Protein AF-A0A821QBC5-F1 (afdb_monomer)

Solvent-accessible surface area (backbone atoms only — not comparable to full-atom values): 4771 Å² total; per-residue (Å²): 133,86,80,83,71,68,43,81,75,47,60,44,61,86,70,77,62,90,93,58,85,69,48,76,43,57,50,69,84,48,81,42,53,55,76,77,44,96,78,69,72,90,74,95,64,44,56,54,78,80,50,67,59,98,85,41,80,52,88,68,76,51,78,76,73,67,73,113

pLDDT: mean 75.06, std 15.44, range [39.34, 94.0]

Structure (mmCIF, N/CA/C/O backbone):
data_AF-A0A821QBC5-F1
#
_entry.id   AF-A0A821QBC5-F1
#
loop_
_atom_site.group_PDB
_atom_site.id
_atom_site.type_symbol
_atom_site.label_atom_id
_atom_site.label_alt_id
_atom_site.label_comp_id
_atom_site.label_asym_id
_atom_site.label_entity_id
_atom_site.label_seq_id
_atom_site.pdbx_PDB_ins_code
_atom_site.Cartn_x
_atom_site.Cartn_y
_atom_site.Cartn_z
_ato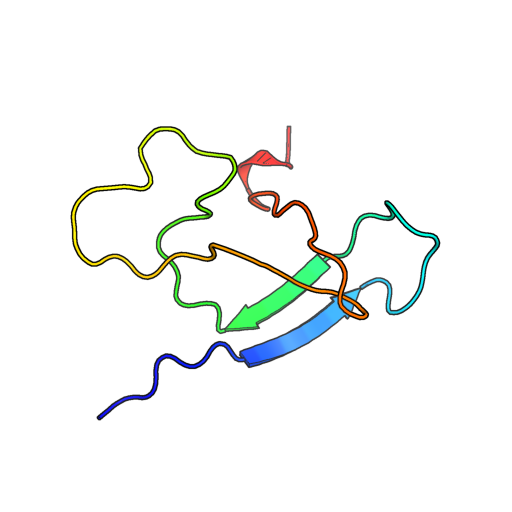m_site.occupancy
_atom_site.B_iso_or_equiv
_atom_site.auth_seq_id
_atom_site.auth_comp_id
_atom_site.auth_asym_id
_atom_site.auth_atom_id
_atom_site.pdbx_PDB_model_num
ATOM 1 N N . MET A 1 1 ? 14.617 -18.121 -9.769 1.00 44.19 1 MET A N 1
ATOM 2 C CA . MET A 1 1 ? 13.739 -16.973 -10.082 1.00 44.19 1 MET A CA 1
ATOM 3 C C . MET A 1 1 ? 13.536 -16.186 -8.799 1.00 44.19 1 MET A C 1
ATOM 5 O O . MET A 1 1 ? 13.138 -16.793 -7.815 1.00 44.19 1 MET A O 1
ATOM 9 N N . LEU A 1 2 ? 13.869 -14.895 -8.764 1.00 54.84 2 LEU A N 1
ATOM 10 C CA . LEU A 1 2 ? 13.569 -14.053 -7.602 1.00 54.84 2 LEU A CA 1
ATOM 11 C C . LEU A 1 2 ? 12.083 -13.698 -7.651 1.00 54.84 2 LEU A C 1
ATOM 13 O O . LEU A 1 2 ? 11.624 -13.109 -8.628 1.00 54.84 2 LEU A O 1
ATOM 17 N N . SER A 1 3 ? 11.331 -14.112 -6.633 1.00 57.41 3 SER A N 1
ATOM 18 C CA . SER A 1 3 ? 9.935 -13.714 -6.507 1.00 57.41 3 SER A CA 1
ATOM 19 C C . SER A 1 3 ? 9.869 -12.220 -6.200 1.00 57.41 3 SER A C 1
ATOM 21 O O . SER A 1 3 ? 10.505 -11.755 -5.257 1.00 57.41 3 SER A O 1
ATOM 23 N N . HIS A 1 4 ? 9.100 -11.474 -6.990 1.00 67.94 4 HIS A N 1
ATOM 24 C CA . HIS A 1 4 ? 8.801 -10.060 -6.748 1.00 67.94 4 HIS A CA 1
ATOM 25 C C . HIS A 1 4 ? 7.481 -9.895 -5.981 1.00 67.94 4 HIS A C 1
ATOM 27 O O . HIS A 1 4 ? 6.828 -8.861 -6.088 1.00 67.94 4 HIS A O 1
ATOM 33 N N . THR A 1 5 ? 7.063 -10.927 -5.234 1.00 78.06 5 THR A N 1
ATOM 34 C CA . THR A 1 5 ? 5.877 -10.859 -4.375 1.00 78.06 5 THR A CA 1
ATOM 35 C C . THR A 1 5 ? 6.047 -9.722 -3.363 1.00 78.06 5 THR A C 1
ATOM 37 O O . THR A 1 5 ? 7.024 -9.742 -2.611 1.00 78.06 5 THR A O 1
ATOM 40 N N . PRO A 1 6 ? 5.119 -8.750 -3.317 1.00 80.44 6 PRO A N 1
ATOM 41 C CA . PRO A 1 6 ? 5.143 -7.703 -2.307 1.00 80.44 6 PRO A CA 1
ATOM 42 C C . PRO A 1 6 ? 5.034 -8.290 -0.899 1.00 80.44 6 PRO A C 1
ATOM 44 O O . PRO A 1 6 ? 4.287 -9.243 -0.676 1.00 80.44 6 PRO A O 1
ATOM 47 N N . ILE A 1 7 ? 5.751 -7.701 0.056 1.00 86.94 7 ILE A N 1
ATOM 48 C CA . ILE A 1 7 ? 5.700 -8.100 1.468 1.00 86.94 7 ILE A CA 1
ATOM 49 C C . ILE A 1 7 ? 5.234 -6.901 2.275 1.00 86.94 7 ILE A C 1
ATOM 51 O O . ILE A 1 7 ? 5.887 -5.866 2.239 1.00 86.94 7 ILE A O 1
ATOM 55 N N . ILE A 1 8 ? 4.146 -7.046 3.026 1.00 90.38 8 ILE A N 1
ATOM 56 C CA . ILE A 1 8 ? 3.668 -6.020 3.958 1.00 90.38 8 ILE A CA 1
ATOM 57 C C . ILE A 1 8 ? 4.292 -6.302 5.327 1.00 90.38 8 ILE A C 1
ATOM 59 O O . ILE A 1 8 ? 4.185 -7.418 5.833 1.00 90.38 8 ILE A O 1
ATOM 63 N N . THR A 1 9 ? 4.947 -5.306 5.921 1.00 93.94 9 THR A N 1
ATOM 64 C CA . THR A 1 9 ? 5.573 -5.401 7.251 1.00 93.94 9 THR A CA 1
ATOM 65 C C . THR A 1 9 ? 4.798 -4.648 8.323 1.00 93.94 9 THR A C 1
ATOM 67 O O . THR A 1 9 ? 4.871 -5.023 9.490 1.00 93.94 9 THR A O 1
ATOM 70 N N . SER A 1 10 ? 4.053 -3.602 7.958 1.00 94.00 10 SER A N 1
ATOM 71 C CA . SER A 1 10 ? 3.198 -2.875 8.900 1.00 94.00 10 SER A CA 1
ATOM 72 C C . SER A 1 10 ? 1.998 -2.220 8.221 1.00 94.00 10 SER A C 1
ATOM 74 O O . SER A 1 10 ? 1.996 -1.969 7.015 1.00 94.00 10 SER A O 1
ATOM 76 N N . ILE A 1 11 ? 0.972 -1.971 9.036 1.00 92.81 11 ILE A N 1
ATOM 77 C CA . ILE A 1 11 ? -0.274 -1.295 8.675 1.00 92.81 11 ILE A CA 1
ATOM 78 C C . ILE A 1 11 ? -0.613 -0.337 9.816 1.00 92.81 11 ILE A C 1
ATOM 80 O O . ILE A 1 11 ? -0.739 -0.790 10.959 1.00 92.81 11 ILE A O 1
ATOM 84 N N . THR A 1 12 ? -0.785 0.951 9.516 1.00 93.38 12 THR A N 1
ATOM 85 C CA . THR A 1 12 ? -1.115 1.978 10.513 1.00 93.38 12 THR A CA 1
ATOM 86 C C . THR A 1 12 ? -2.157 2.963 9.964 1.00 93.38 12 THR A C 1
ATOM 88 O O . THR A 1 12 ? -1.915 3.557 8.921 1.00 93.38 12 THR A O 1
ATOM 91 N N . PRO A 1 13 ? -3.287 3.203 10.651 1.00 93.06 13 PRO A N 1
ATOM 92 C CA . PRO A 1 13 ? -3.770 2.451 11.805 1.00 93.06 13 PRO A CA 1
ATOM 93 C C . PRO A 1 13 ? -4.233 1.040 11.401 1.00 93.06 13 PRO A C 1
ATOM 95 O O . PRO A 1 13 ? -4.602 0.787 10.257 1.00 93.06 13 PRO A O 1
ATOM 98 N N . GLN A 1 14 ? -4.244 0.108 12.357 1.00 90.94 14 GLN A N 1
ATOM 99 C CA . GLN A 1 14 ? -4.739 -1.260 12.127 1.00 90.94 14 GLN A CA 1
ATOM 100 C C . GLN A 1 14 ? -6.271 -1.345 12.040 1.00 90.94 14 GLN A C 1
ATOM 102 O O . GLN A 1 14 ? -6.819 -2.375 11.652 1.00 90.94 14 GLN A O 1
ATOM 107 N N . SER A 1 15 ? -6.969 -0.276 12.419 1.00 90.06 15 SER A N 1
ATOM 108 C CA . SER A 1 15 ? -8.421 -0.174 12.383 1.00 90.06 15 SER A CA 1
ATOM 109 C C . SER A 1 15 ? -8.856 1.264 12.108 1.00 90.06 15 SER A C 1
ATOM 111 O O . SER A 1 15 ? -8.128 2.219 12.373 1.00 90.06 15 SER A O 1
ATOM 113 N N . GLY A 1 16 ? 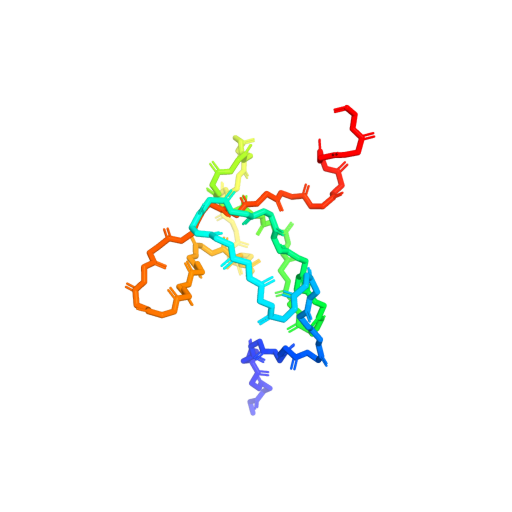-10.057 1.410 11.561 1.00 89.25 16 GLY A N 1
ATOM 114 C CA . GLY A 1 16 ? -10.648 2.697 11.224 1.00 89.25 16 GLY A CA 1
ATOM 115 C C . GLY A 1 16 ? -12.024 2.515 10.598 1.00 89.25 16 GLY A C 1
ATOM 116 O O . GLY A 1 16 ? -12.449 1.393 10.308 1.00 89.25 16 GLY A O 1
ATOM 117 N N . THR A 1 17 ? -12.733 3.618 10.389 1.00 91.31 17 THR A N 1
ATOM 118 C CA . THR A 1 17 ? -13.969 3.621 9.602 1.00 91.31 17 THR A CA 1
ATOM 119 C C . THR A 1 17 ? -13.643 3.528 8.106 1.00 91.31 17 THR A C 1
ATOM 121 O O . THR A 1 17 ? -12.536 3.896 7.696 1.00 91.31 17 THR A O 1
ATOM 124 N N . PRO A 1 18 ? -14.576 3.063 7.253 1.00 89.94 18 PRO A N 1
ATOM 125 C CA . PRO A 1 18 ? -14.406 3.151 5.805 1.00 89.94 18 PRO A CA 1
ATOM 126 C C . PRO A 1 18 ? -13.993 4.564 5.376 1.00 89.94 18 PRO A C 1
ATOM 128 O O . PRO A 1 18 ? -14.423 5.539 5.987 1.00 89.94 18 PRO A O 1
ATOM 131 N N . GLN A 1 19 ? -13.172 4.659 4.327 1.00 88.12 19 GLN A N 1
ATOM 132 C CA . GLN A 1 19 ? -12.554 5.906 3.840 1.00 88.12 19 GLN A CA 1
ATOM 133 C C . GLN A 1 19 ? -11.450 6.502 4.733 1.00 88.12 19 GLN A C 1
ATOM 135 O O . GLN A 1 19 ? -10.893 7.536 4.375 1.00 88.12 19 GLN A O 1
ATOM 140 N N . SER A 1 20 ? -11.081 5.855 5.845 1.00 90.25 20 SER A N 1
ATOM 141 C CA . SER A 1 20 ? -9.880 6.245 6.596 1.00 90.25 20 SER A CA 1
ATOM 142 C C . SER A 1 20 ? -8.616 6.048 5.756 1.00 90.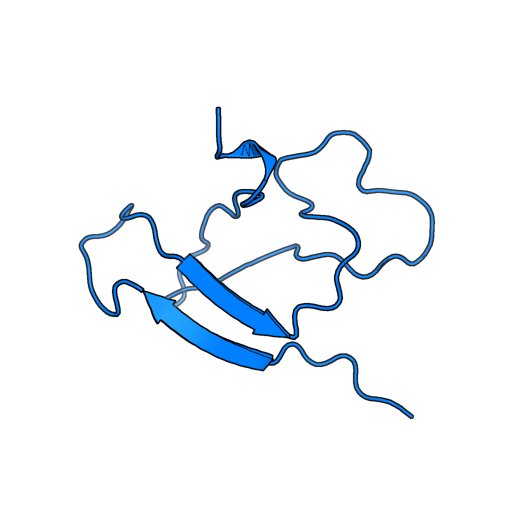25 20 SER A C 1
ATOM 144 O O . SER A 1 20 ? -8.497 5.062 5.023 1.00 90.25 20 SER A O 1
ATOM 146 N N . LEU A 1 21 ? -7.656 6.962 5.905 1.00 89.31 21 LEU A N 1
ATOM 147 C CA . LEU A 1 21 ? -6.314 6.796 5.359 1.00 89.31 21 LEU A CA 1
ATOM 148 C C . LEU A 1 21 ? -5.564 5.739 6.176 1.00 89.31 21 LEU A C 1
ATOM 150 O O . LEU A 1 21 ? -5.570 5.788 7.407 1.00 89.31 21 LEU A O 1
ATOM 154 N N . ILE A 1 22 ? -4.914 4.806 5.485 1.00 90.38 22 ILE A N 1
ATOM 155 C CA . ILE A 1 22 ? -3.997 3.841 6.088 1.00 90.38 22 ILE A CA 1
ATOM 156 C C . ILE A 1 22 ? -2.644 3.935 5.398 1.00 90.38 22 ILE A C 1
ATOM 158 O O . ILE A 1 22 ? -2.559 4.107 4.182 1.00 90.38 22 ILE A O 1
ATOM 162 N N . GLU A 1 23 ? -1.594 3.774 6.180 1.00 90.44 23 GLU A N 1
ATOM 163 C CA . GLU A 1 23 ? -0.228 3.648 5.714 1.00 90.44 23 GLU A CA 1
ATOM 164 C C . GLU A 1 23 ? 0.172 2.172 5.741 1.00 90.44 23 GLU A C 1
ATOM 166 O O . GLU A 1 23 ? -0.028 1.469 6.738 1.00 90.44 23 GLU A O 1
ATOM 171 N N . LEU A 1 24 ? 0.728 1.696 4.628 1.00 88.44 24 LEU A N 1
ATOM 172 C CA . LEU A 1 24 ? 1.277 0.353 4.496 1.00 88.44 24 LEU A CA 1
ATOM 173 C C . LEU A 1 24 ? 2.785 0.473 4.304 1.00 88.44 24 LEU A C 1
ATOM 175 O O . LEU A 1 24 ? 3.228 1.059 3.318 1.00 88.44 24 LEU A O 1
ATOM 179 N N . ALA A 1 25 ? 3.571 -0.127 5.197 1.00 88.00 25 ALA A N 1
ATOM 180 C CA . ALA A 1 25 ? 5.011 -0.257 4.994 1.00 88.00 25 ALA A CA 1
ATOM 181 C C . ALA A 1 25 ? 5.368 -1.699 4.639 1.00 88.00 25 ALA A C 1
ATOM 183 O O . ALA A 1 25 ? 4.691 -2.653 5.039 1.00 88.00 25 ALA A O 1
ATOM 184 N N . GLY A 1 26 ? 6.439 -1.864 3.872 1.00 87.31 26 GLY A N 1
ATOM 185 C CA . GLY A 1 26 ? 6.828 -3.167 3.370 1.00 87.31 26 GLY A CA 1
ATOM 186 C C . GLY A 1 26 ? 7.817 -3.110 2.219 1.00 87.31 26 GLY A C 1
ATOM 187 O O . GLY A 1 26 ? 8.337 -2.056 1.856 1.00 87.31 26 GLY A O 1
ATOM 188 N N . SER A 1 27 ? 8.066 -4.272 1.622 1.00 82.44 27 SER A N 1
ATOM 189 C CA . SER A 1 27 ? 8.785 -4.377 0.360 1.00 82.44 27 SER A CA 1
ATOM 190 C C . SER A 1 27 ? 7.790 -4.319 -0.792 1.00 82.44 27 SER A C 1
ATOM 192 O O . SER A 1 27 ? 7.231 -5.332 -1.215 1.00 82.44 27 SER A O 1
ATOM 194 N N . PHE A 1 28 ? 7.598 -3.110 -1.305 1.00 79.25 28 PHE A N 1
ATOM 195 C CA . PHE A 1 28 ? 6.922 -2.855 -2.567 1.00 79.25 28 PHE A CA 1
ATOM 196 C C . PHE A 1 28 ? 8.003 -2.433 -3.560 1.00 79.25 28 PHE A C 1
ATOM 198 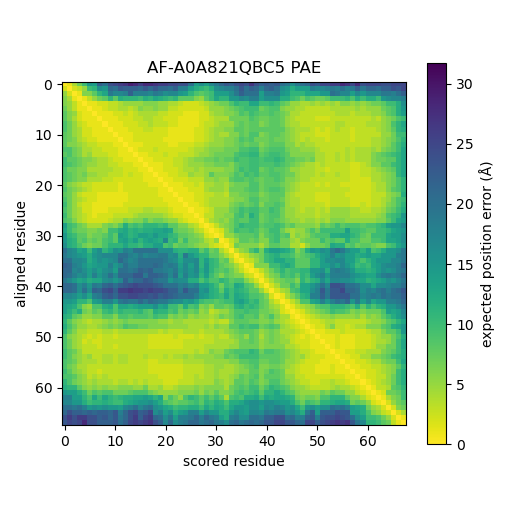O O . PHE A 1 28 ? 8.365 -1.265 -3.646 1.00 79.25 28 PHE A O 1
ATOM 205 N N . LYS A 1 29 ? 8.622 -3.394 -4.258 1.00 70.12 29 LYS A N 1
ATOM 206 C CA . LYS A 1 29 ? 9.573 -3.061 -5.328 1.00 70.12 29 LYS A CA 1
ATOM 207 C C . LYS A 1 29 ? 8.783 -2.523 -6.506 1.00 70.12 29 LYS A C 1
ATOM 209 O O . LYS A 1 29 ? 8.440 -3.293 -7.394 1.00 70.12 29 LYS A O 1
ATOM 214 N N . THR A 1 30 ? 8.460 -1.238 -6.484 1.00 67.94 30 THR A N 1
ATOM 215 C CA . THR A 1 30 ? 7.680 -0.597 -7.536 1.00 67.94 30 THR A CA 1
ATOM 216 C C . THR A 1 30 ? 8.324 0.705 -7.962 1.00 67.94 30 THR A C 1
ATOM 218 O O . THR A 1 30 ? 8.783 1.473 -7.124 1.00 67.94 30 THR A O 1
ATOM 221 N N . ALA A 1 31 ? 8.346 0.955 -9.265 1.00 62.19 31 ALA A N 1
ATOM 222 C CA . ALA A 1 31 ? 8.805 2.215 -9.822 1.00 62.19 31 ALA A CA 1
ATOM 223 C C . ALA A 1 31 ? 7.727 3.305 -9.736 1.00 62.19 31 ALA A C 1
ATOM 225 O O . ALA A 1 31 ? 8.071 4.480 -9.792 1.00 62.19 31 ALA A O 1
ATOM 226 N N . CYS A 1 32 ? 6.438 2.938 -9.644 1.00 66.00 32 CYS A N 1
ATOM 227 C CA . CYS A 1 32 ? 5.354 3.918 -9.640 1.00 66.00 32 CYS A CA 1
ATOM 228 C C . CYS A 1 32 ? 4.012 3.390 -9.075 1.00 66.00 32 CYS A C 1
ATOM 230 O O . CYS A 1 32 ? 3.788 2.174 -8.988 1.00 66.00 32 CYS A O 1
ATOM 232 N N . TYR A 1 33 ? 3.110 4.317 -8.719 1.00 69.56 33 TYR A N 1
ATOM 233 C CA . TYR A 1 33 ? 1.742 4.056 -8.250 1.00 69.56 33 TYR A CA 1
ATOM 234 C C . TYR A 1 33 ? 0.750 4.420 -9.360 1.00 69.56 33 TYR A C 1
ATOM 236 O O . TYR A 1 33 ? 0.554 5.587 -9.686 1.00 69.56 33 TYR A O 1
ATOM 244 N N . SER A 1 34 ? 0.132 3.417 -9.983 1.00 62.94 34 SER A N 1
ATOM 245 C CA . SER A 1 34 ? -0.498 3.591 -11.303 1.00 62.94 34 SER A CA 1
ATOM 246 C C . SER A 1 34 ? -1.840 4.333 -11.300 1.00 62.94 34 SER A C 1
ATOM 248 O O . SER A 1 34 ? -2.436 4.472 -12.368 1.00 62.94 34 SER A O 1
ATOM 250 N N . ARG A 1 35 ? -2.359 4.745 -10.137 1.00 57.50 35 ARG A N 1
ATOM 251 C CA . ARG A 1 35 ? -3.661 5.423 -10.059 1.00 57.50 35 ARG A CA 1
ATOM 252 C C . ARG A 1 35 ? -3.554 6.946 -10.174 1.00 57.50 35 ARG A C 1
ATOM 254 O O . ARG A 1 35 ? -4.468 7.545 -10.728 1.00 57.50 35 ARG A O 1
ATOM 261 N N . ASP A 1 36 ? -2.438 7.525 -9.731 1.00 53.50 36 ASP A N 1
ATOM 262 C CA . ASP A 1 36 ? -2.361 8.965 -9.452 1.00 53.50 36 ASP A CA 1
ATOM 263 C C . ASP A 1 36 ? -1.305 9.713 -10.289 1.00 53.50 36 ASP A C 1
ATOM 265 O O . ASP A 1 36 ? -1.178 10.928 -10.163 1.00 53.50 36 ASP A O 1
ATOM 269 N N . VAL A 1 37 ? -0.548 9.021 -11.154 1.00 55.69 37 VAL A N 1
ATOM 270 C CA . VAL A 1 37 ? 0.559 9.634 -11.910 1.00 55.69 37 VAL A CA 1
ATOM 271 C C . VAL A 1 37 ? 0.419 9.400 -13.417 1.00 55.69 37 VAL A C 1
ATOM 273 O O . VAL A 1 37 ? 0.625 8.286 -13.913 1.00 55.69 37 VAL A O 1
ATOM 276 N N . ASP A 1 38 ? 0.135 10.479 -14.154 1.00 52.56 38 ASP 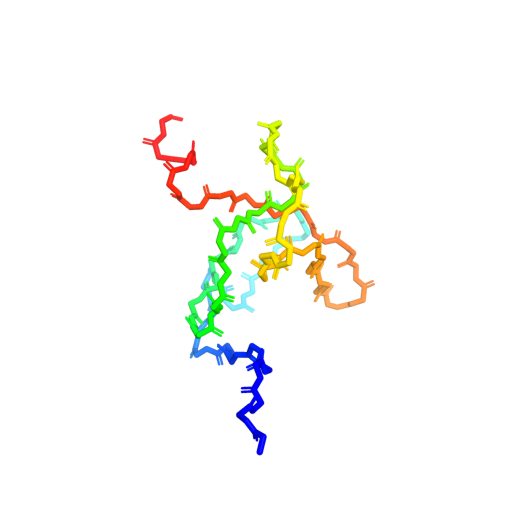A N 1
ATOM 277 C CA . ASP A 1 38 ? 0.279 10.528 -15.613 1.00 52.56 38 ASP A CA 1
ATOM 278 C C . ASP A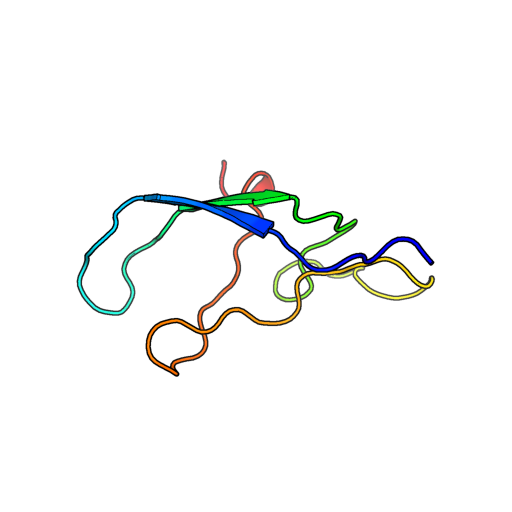 1 38 ? 1.755 10.282 -15.979 1.00 52.56 38 ASP A C 1
ATOM 280 O O . ASP A 1 38 ? 2.640 11.053 -15.613 1.00 52.56 38 ASP A O 1
ATOM 284 N N . GLY A 1 39 ? 2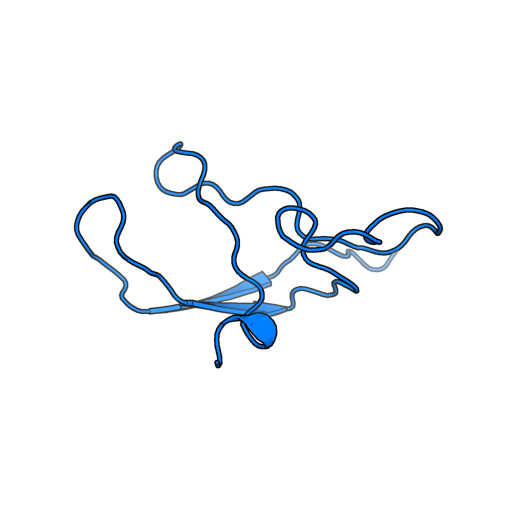.034 9.165 -16.663 1.00 55.22 39 GLY A N 1
ATOM 285 C CA . GLY 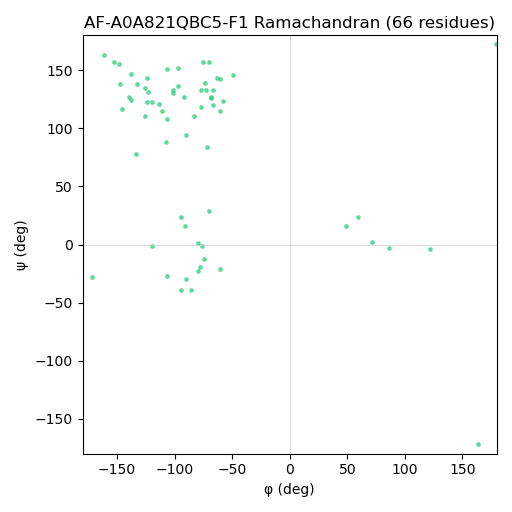A 1 39 ? 3.395 8.709 -16.997 1.00 55.22 39 GLY A CA 1
ATOM 286 C C . GLY A 1 39 ? 3.760 7.314 -16.470 1.00 55.22 39 GLY A C 1
ATOM 287 O O . GLY A 1 39 ? 4.814 6.784 -16.812 1.00 55.22 39 GLY A O 1
ATOM 288 N N . CYS A 1 40 ? 2.878 6.668 -15.699 1.00 58.69 40 CYS A N 1
ATOM 289 C CA . CYS A 1 40 ? 3.045 5.297 -15.187 1.00 58.69 40 CYS A CA 1
ATOM 290 C C . CYS A 1 40 ? 2.941 4.169 -16.247 1.00 58.69 40 CYS A C 1
ATOM 292 O O . CYS A 1 40 ? 2.547 3.046 -15.926 1.00 58.69 40 CYS A O 1
ATOM 294 N N . ALA A 1 41 ? 3.292 4.421 -17.509 1.00 59.88 41 ALA A N 1
ATOM 295 C CA . ALA A 1 41 ? 3.295 3.403 -18.556 1.00 59.88 41 ALA A CA 1
ATOM 296 C C . ALA A 1 41 ? 4.430 3.638 -19.556 1.00 59.88 41 ALA A C 1
ATOM 298 O O . ALA A 1 41 ? 4.386 4.627 -20.276 1.00 59.88 41 ALA A O 1
ATOM 299 N N . GLN A 1 42 ? 5.385 2.697 -19.637 1.00 53.75 42 GLN A N 1
ATOM 300 C CA . GLN A 1 42 ? 5.876 2.200 -20.935 1.00 53.75 42 GLN A CA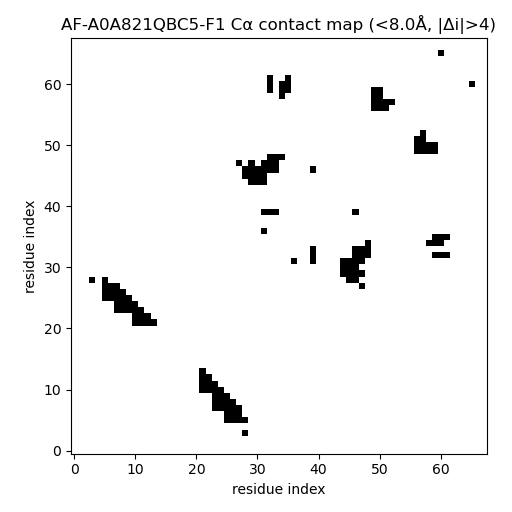 1
ATOM 301 C C . GLN A 1 42 ? 6.818 0.984 -20.863 1.00 53.75 42 GLN A C 1
ATOM 303 O O . GLN A 1 42 ? 6.775 0.170 -21.779 1.00 53.75 42 GLN A O 1
ATOM 308 N N . ASP A 1 43 ? 7.581 0.765 -19.783 1.00 56.22 43 ASP A N 1
ATOM 309 C CA . ASP A 1 43 ? 8.738 -0.151 -19.871 1.00 56.22 43 ASP A CA 1
ATOM 310 C C . ASP A 1 43 ? 8.837 -1.160 -18.709 1.00 56.22 43 ASP A C 1
ATOM 312 O O . ASP A 1 43 ? 9.633 -0.965 -17.801 1.00 56.22 43 ASP A O 1
ATOM 316 N N . ASN A 1 44 ? 8.048 -2.248 -18.697 1.00 58.44 44 ASN A N 1
ATOM 317 C CA . ASN A 1 44 ? 8.207 -3.403 -17.772 1.00 58.44 44 ASN A CA 1
ATOM 318 C C . ASN A 1 44 ? 8.371 -3.092 -16.262 1.00 58.44 44 ASN A C 1
ATOM 320 O O . ASN A 1 44 ? 8.786 -3.952 -15.480 1.00 58.44 44 ASN A O 1
ATOM 324 N N . ASN A 1 45 ? 8.041 -1.878 -15.835 1.00 62.84 45 ASN A N 1
ATOM 325 C CA . ASN A 1 45 ? 8.307 -1.426 -14.486 1.00 62.84 45 ASN A CA 1
ATOM 326 C C . ASN A 1 45 ? 7.283 -2.031 -13.520 1.00 62.84 45 ASN A C 1
ATOM 328 O O . ASN A 1 45 ? 6.079 -1.990 -13.791 1.00 62.84 45 ASN A O 1
ATOM 332 N N . PRO A 1 46 ? 7.722 -2.575 -12.373 1.00 64.19 46 PRO A N 1
ATOM 333 C CA . PRO A 1 46 ? 6.791 -3.055 -11.370 1.00 64.19 46 PRO A CA 1
ATOM 334 C C . PRO A 1 46 ? 6.022 -1.863 -10.788 1.00 64.19 46 PRO A C 1
ATOM 336 O O . PRO A 1 46 ? 6.611 -0.838 -10.453 1.00 64.19 46 PRO A O 1
ATOM 339 N N . LEU A 1 47 ? 4.702 -1.985 -10.681 1.00 73.00 47 LEU A N 1
ATOM 340 C CA . LEU A 1 47 ? 3.806 -0.911 -10.248 1.00 73.00 47 LEU A CA 1
ATOM 341 C C . LEU A 1 47 ? 2.744 -1.445 -9.287 1.00 73.00 47 LEU A C 1
ATOM 343 O O . LEU A 1 47 ? 2.294 -2.587 -9.424 1.00 73.00 47 LEU A O 1
ATOM 347 N N . ILE A 1 48 ? 2.331 -0.623 -8.318 1.00 78.69 48 ILE A N 1
ATOM 348 C CA . ILE A 1 48 ? 1.150 -0.932 -7.502 1.00 78.69 48 ILE A CA 1
ATOM 349 C C . ILE A 1 48 ? -0.077 -0.470 -8.282 1.00 78.69 48 ILE A C 1
ATOM 351 O O . ILE A 1 48 ? -0.304 0.727 -8.451 1.00 78.69 48 ILE A O 1
ATOM 355 N N . SER A 1 49 ? -0.870 -1.427 -8.761 1.00 75.19 49 SER A N 1
ATOM 356 C CA . SER A 1 49 ? -2.096 -1.146 -9.517 1.00 75.19 49 SER A CA 1
ATOM 357 C C . SER A 1 49 ? -3.343 -1.128 -8.632 1.00 75.19 49 SER A C 1
ATOM 359 O O . SER A 1 49 ? -4.258 -0.329 -8.841 1.00 75.19 49 SER A O 1
ATOM 361 N N . ARG A 1 50 ? -3.425 -2.037 -7.650 1.00 83.50 50 ARG A N 1
ATOM 362 C CA . ARG A 1 50 ? -4.633 -2.260 -6.845 1.00 83.50 50 ARG A CA 1
ATOM 363 C C . ARG A 1 50 ? -4.286 -2.676 -5.422 1.00 83.50 50 ARG A C 1
ATOM 365 O O . ARG A 1 50 ? -3.429 -3.528 -5.216 1.00 83.50 50 ARG A O 1
ATOM 372 N N . ILE A 1 51 ? -5.021 -2.119 -4.465 1.00 86.38 51 ILE A N 1
ATOM 373 C CA . ILE A 1 51 ? -5.014 -2.529 -3.060 1.00 86.38 51 ILE A CA 1
ATOM 374 C C . ILE A 1 51 ? -6.458 -2.828 -2.669 1.00 86.38 51 ILE A C 1
ATOM 376 O O . ILE A 1 51 ? -7.359 -2.057 -3.005 1.00 86.38 51 ILE A O 1
ATOM 380 N N . TYR A 1 52 ? -6.666 -3.947 -1.979 1.00 89.75 52 TYR A N 1
ATOM 381 C CA . TYR A 1 52 ? -7.967 -4.348 -1.457 1.00 89.75 52 TYR A CA 1
ATOM 382 C C . TYR A 1 52 ? -7.882 -4.544 0.056 1.00 89.75 52 TYR A C 1
ATOM 384 O O . TYR A 1 52 ? -7.005 -5.264 0.530 1.00 89.75 52 TYR A O 1
ATOM 392 N N . VAL A 1 53 ? -8.818 -3.958 0.803 1.00 88.44 53 VAL A N 1
ATOM 393 C CA . VAL A 1 53 ? -8.955 -4.143 2.257 1.00 88.44 53 VAL A CA 1
ATOM 394 C C . VAL A 1 53 ? -10.366 -4.640 2.544 1.00 88.44 53 VAL A C 1
ATOM 396 O O . VAL A 1 53 ? -11.344 -4.035 2.112 1.00 88.44 53 VAL A O 1
ATOM 399 N N . GLY A 1 54 ? -10.484 -5.797 3.203 1.00 87.81 54 GLY A N 1
ATOM 400 C CA . GLY A 1 54 ? -11.786 -6.435 3.449 1.00 87.81 54 GLY A CA 1
ATOM 401 C C . GLY A 1 54 ? -12.573 -6.767 2.171 1.00 87.81 54 GLY A C 1
ATOM 402 O O . GLY A 1 54 ? -13.794 -6.830 2.209 1.00 87.81 54 GLY A O 1
ATOM 403 N N . GLY A 1 55 ? -11.892 -6.927 1.028 1.00 89.69 55 GLY A N 1
ATOM 404 C CA . GLY A 1 55 ? -12.520 -7.145 -0.283 1.00 89.69 55 GLY A CA 1
ATOM 405 C C . GLY A 1 55 ? -12.914 -5.868 -1.039 1.00 89.69 55 GLY A C 1
ATOM 406 O O . GLY A 1 55 ? -13.334 -5.955 -2.191 1.00 89.69 55 GLY A O 1
ATOM 407 N N . HIS A 1 56 ? -12.731 -4.683 -0.450 1.00 90.62 56 HIS A N 1
ATOM 408 C CA . HIS A 1 56 ? -13.043 -3.402 -1.086 1.00 90.62 56 HIS A CA 1
ATOM 409 C C . HIS A 1 56 ? -11.802 -2.765 -1.713 1.00 90.62 56 HIS A C 1
ATOM 411 O O . HIS A 1 56 ? -10.739 -2.741 -1.097 1.00 90.62 56 HIS A O 1
ATOM 417 N N . LEU A 1 57 ? -11.940 -2.239 -2.933 1.00 90.31 57 LEU A N 1
ATOM 418 C CA . LEU A 1 57 ? -10.868 -1.524 -3.627 1.00 90.31 57 LEU A CA 1
ATOM 419 C C . LEU A 1 57 ? -10.568 -0.195 -2.919 1.00 90.31 57 LEU A C 1
ATOM 421 O O . LEU A 1 57 ? -11.458 0.640 -2.769 1.00 90.31 57 LEU A O 1
ATOM 425 N N . CYS A 1 58 ? -9.307 0.026 -2.561 1.00 88.06 58 CYS A N 1
ATOM 426 C CA . CYS A 1 58 ? -8.831 1.279 -1.978 1.00 88.06 58 CYS A CA 1
ATOM 427 C C . CYS A 1 58 ? -8.209 2.178 -3.051 1.00 88.06 58 CYS A C 1
ATOM 429 O O . CYS A 1 58 ? -7.669 1.679 -4.046 1.00 88.06 58 CYS A O 1
ATOM 431 N N . ASN A 1 59 ? -8.266 3.495 -2.841 1.00 85.69 59 ASN A N 1
ATOM 432 C CA . ASN A 1 59 ? -7.428 4.441 -3.577 1.00 85.69 59 ASN A CA 1
ATOM 433 C C . ASN A 1 59 ? -5.994 4.340 -3.056 1.00 85.69 59 ASN A C 1
ATOM 435 O O . ASN A 1 59 ? -5.782 4.160 -1.858 1.00 85.69 59 ASN A O 1
ATOM 439 N N . VAL A 1 60 ? -5.032 4.392 -3.972 1.00 82.62 60 VAL A N 1
ATOM 440 C CA . VAL A 1 60 ? -3.611 4.235 -3.663 1.00 82.62 60 VAL A CA 1
ATOM 441 C C . VAL A 1 60 ? -2.970 5.583 -3.895 1.00 82.62 60 VAL A C 1
ATOM 443 O O . VAL A 1 60 ? -2.959 6.007 -5.039 1.00 82.62 60 VAL A O 1
ATOM 446 N N . ILE A 1 61 ? -2.470 6.200 -2.830 1.00 79.50 61 ILE A N 1
ATOM 447 C CA . ILE A 1 61 ? -1.855 7.527 -2.860 1.00 79.50 61 ILE A CA 1
ATOM 448 C C . ILE A 1 61 ? -0.341 7.339 -2.828 1.00 79.50 61 ILE A C 1
ATOM 450 O O . ILE A 1 61 ? 0.152 6.551 -2.016 1.00 79.50 61 ILE A O 1
ATOM 454 N N . ASP A 1 62 ? 0.395 8.035 -3.697 1.00 72.50 62 ASP A N 1
ATOM 455 C CA . ASP A 1 62 ? 1.855 8.059 -3.604 1.00 72.50 62 ASP A CA 1
ATOM 456 C C . ASP A 1 62 ? 2.261 8.788 -2.304 1.00 72.50 62 ASP A C 1
ATOM 458 O O . ASP A 1 62 ? 1.901 9.954 -2.101 1.00 72.50 62 ASP A O 1
ATOM 462 N N . PRO A 1 63 ? 2.989 8.117 -1.389 1.00 65.06 63 PRO A N 1
ATOM 463 C CA . PRO A 1 63 ? 3.380 8.701 -0.109 1.00 65.06 63 PRO A CA 1
ATOM 464 C C . PRO A 1 63 ? 4.257 9.953 -0.257 1.00 65.06 63 PRO A C 1
ATOM 466 O O . PRO A 1 63 ? 4.333 10.747 0.676 1.00 65.06 63 PRO A O 1
ATOM 469 N N . ILE A 1 64 ? 4.912 10.145 -1.408 1.00 64.62 64 ILE A N 1
ATOM 470 C CA . ILE A 1 64 ? 5.757 11.311 -1.685 1.00 64.62 64 ILE A CA 1
ATOM 471 C C . ILE A 1 64 ? 4.916 12.476 -2.221 1.00 64.62 64 ILE A C 1
ATOM 473 O O . ILE A 1 64 ? 5.143 13.621 -1.836 1.00 64.62 64 ILE A O 1
ATOM 477 N N . SER A 1 65 ? 3.918 12.205 -3.068 1.00 58.78 65 SER A N 1
ATOM 478 C CA . SER A 1 65 ? 3.031 13.244 -3.609 1.00 58.78 65 SER A CA 1
ATOM 479 C C . SER A 1 65 ? 1.952 13.696 -2.620 1.00 58.78 65 SER A C 1
ATOM 481 O O . SER A 1 65 ? 1.384 14.767 -2.789 1.00 58.78 65 SER A O 1
ATOM 483 N N . GLY A 1 66 ? 1.658 12.896 -1.590 1.00 52.12 66 GLY A N 1
ATOM 484 C CA . GLY A 1 66 ? 0.753 13.259 -0.494 1.00 52.12 66 GLY A CA 1
ATOM 485 C C . GLY A 1 66 ? 1.374 14.158 0.587 1.00 52.12 66 GLY A C 1
ATOM 486 O O . GLY A 1 66 ? 0.697 14.471 1.562 1.00 52.12 66 GLY A O 1
ATOM 487 N N . ALA A 1 67 ? 2.648 14.551 0.446 1.00 42.34 67 ALA A N 1
ATOM 488 C CA . ALA A 1 67 ? 3.378 15.397 1.399 1.00 42.34 67 ALA A CA 1
ATOM 489 C C . ALA A 1 67 ? 3.280 16.914 1.109 1.00 42.34 67 ALA A C 1
ATOM 491 O O . ALA A 1 67 ? 4.068 17.692 1.654 1.00 42.34 67 ALA A O 1
ATOM 492 N N . THR A 1 68 ? 2.328 17.339 0.274 1.00 39.34 68 THR A N 1
ATOM 493 C CA . THR A 1 68 ? 2.019 18.754 -0.013 1.00 39.34 68 THR A CA 1
ATOM 494 C C . THR A 1 68 ? 0.554 19.067 0.209 1.00 39.34 68 THR A C 1
ATOM 496 O O . THR A 1 68 ? -0.275 18.291 -0.316 1.00 39.34 68 THR A O 1
#

Radius of gyration: 13.01 Å; Cα contacts (8 Å, |Δi|>4): 77; chains: 1; bounding box: 28×36×33 Å

Sequence (68 aa):
MLSHTPIITSITPQSGTPQSLIELAGSFKTACYSRDVDGCAQDNNPLISRIYVGGHLCNVIDPISGAT

Secondary structure (DSSP, 8-state):
------EEEEEESS---TT---EEEEE---SEETTT-TT--SSS--EE--EEETTEEEP---TTGGG-

Mean predicted aligned error: 8.22 Å

Organism: NCBI:txid392032

Foldseek 3Di:
DDDQDWDWDDKPPPDDDPPDDIDTDTDNQFPEAPQPDDPRDDDPTRYNDFDADPNHTDDDDDPVVVPD